Protein AF-A0A921FZS6-F1 (afdb_monomer)

Structure (mmCIF, N/CA/C/O backbone):
data_AF-A0A921FZS6-F1
#
_entry.id   AF-A0A921FZS6-F1
#
loop_
_atom_site.group_PDB
_atom_site.id
_atom_site.type_symbol
_atom_site.label_atom_id
_atom_site.label_alt_id
_atom_site.label_comp_id
_atom_site.label_asym_id
_atom_site.label_entity_id
_atom_site.label_seq_id
_atom_site.pdbx_PDB_ins_code
_atom_site.Cartn_x
_atom_site.Cartn_y
_atom_site.Cartn_z
_atom_site.oc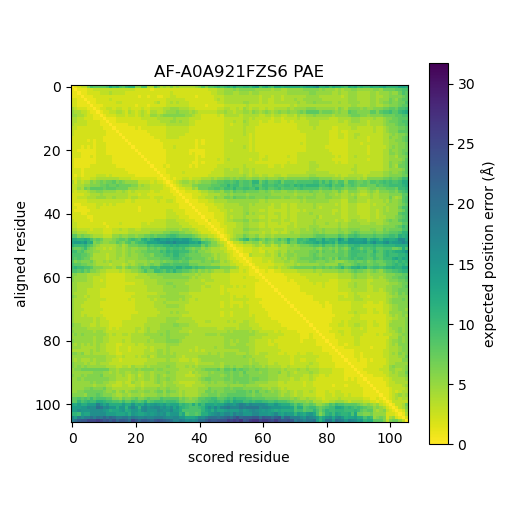cupancy
_atom_site.B_iso_or_equiv
_atom_site.auth_seq_id
_atom_site.auth_comp_id
_atom_site.auth_asym_id
_atom_site.auth_atom_id
_atom_site.pdbx_PDB_model_num
ATOM 1 N N . GLY A 1 1 ? 0.734 11.853 19.149 1.00 87.44 1 GLY A N 1
ATOM 2 C CA . GLY A 1 1 ? 0.749 11.431 17.732 1.00 87.44 1 GLY A CA 1
ATOM 3 C C . GLY A 1 1 ? 2.133 11.652 17.162 1.00 87.44 1 GLY A C 1
ATOM 4 O O . GLY A 1 1 ? 2.936 12.298 17.823 1.00 87.44 1 GLY A O 1
ATOM 5 N N . PHE A 1 2 ? 2.427 11.128 15.975 1.00 94.94 2 PHE A N 1
ATOM 6 C CA . PHE A 1 2 ? 3.727 11.313 15.329 1.00 94.94 2 PHE A CA 1
ATOM 7 C C . PHE A 1 2 ? 3.561 11.531 13.824 1.00 94.94 2 PHE A C 1
ATOM 9 O O . PHE A 1 2 ? 2.564 11.120 13.234 1.00 94.94 2 PHE A O 1
ATOM 16 N N . GLN A 1 3 ? 4.567 12.158 13.217 1.00 96.31 3 GLN A N 1
ATOM 17 C CA . GLN A 1 3 ? 4.733 12.258 11.772 1.00 96.31 3 GLN A CA 1
ATOM 18 C C . GLN A 1 3 ? 6.160 11.838 11.432 1.00 96.31 3 GLN A C 1
ATOM 20 O O . GLN A 1 3 ? 7.124 12.353 12.007 1.00 96.31 3 GLN A O 1
ATOM 25 N N . ARG A 1 4 ? 6.293 10.867 10.532 1.00 97.44 4 ARG A N 1
ATOM 26 C CA . ARG A 1 4 ? 7.574 10.317 10.083 1.00 97.44 4 ARG A CA 1
ATOM 27 C C . ARG A 1 4 ? 7.507 10.015 8.596 1.00 97.44 4 ARG A C 1
ATOM 29 O O . ARG A 1 4 ? 6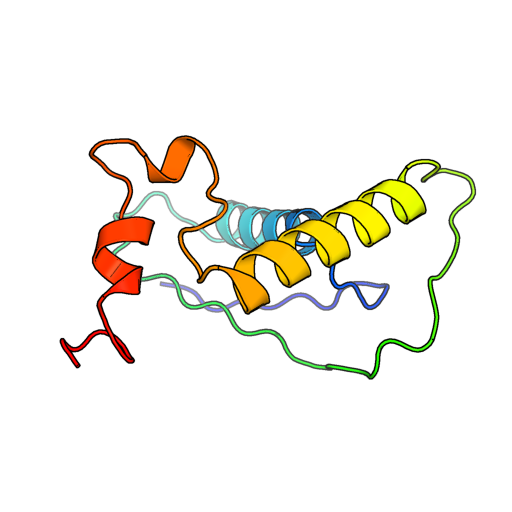.435 9.728 8.072 1.00 97.44 4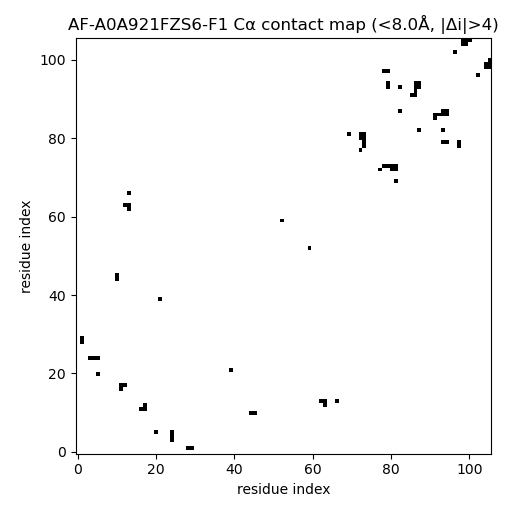 ARG A O 1
ATOM 36 N N . SER A 1 5 ? 8.656 10.073 7.940 1.00 97.12 5 SER A N 1
ATOM 37 C CA . SER A 1 5 ? 8.818 9.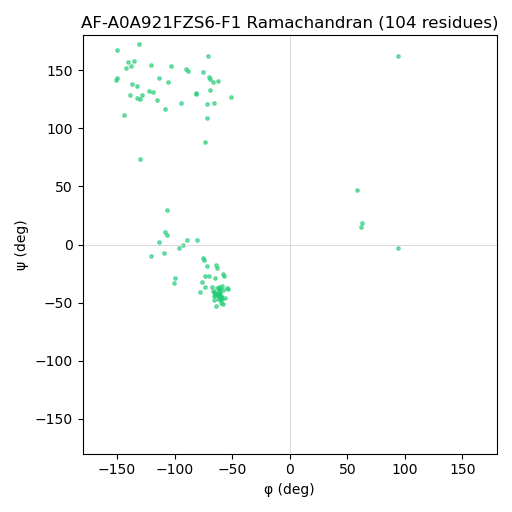747 6.528 1.00 97.12 5 SER A CA 1
ATOM 38 C C . SER A 1 5 ? 10.098 8.941 6.328 1.00 97.12 5 SER A C 1
ATOM 40 O O . SER A 1 5 ? 11.040 9.037 7.116 1.00 97.12 5 SER A O 1
ATOM 42 N N . ARG A 1 6 ? 10.124 8.127 5.272 1.00 97.00 6 ARG A N 1
ATOM 43 C CA . ARG A 1 6 ? 11.282 7.332 4.860 1.00 97.00 6 ARG A CA 1
ATOM 44 C C . ARG A 1 6 ? 11.385 7.394 3.344 1.00 97.00 6 ARG A C 1
ATOM 46 O O . ARG A 1 6 ? 10.395 7.167 2.658 1.00 97.00 6 ARG A O 1
ATOM 53 N N . THR A 1 7 ? 12.567 7.729 2.830 1.00 96.88 7 THR A N 1
ATOM 54 C CA . THR A 1 7 ? 12.861 7.554 1.400 1.00 96.88 7 THR A CA 1
ATOM 55 C C . THR A 1 7 ? 13.245 6.094 1.180 1.00 96.88 7 THR A C 1
ATOM 57 O O . THR A 1 7 ? 14.071 5.567 1.923 1.00 96.88 7 THR A O 1
ATOM 60 N N . ILE A 1 8 ? 12.635 5.451 0.189 1.00 94.19 8 ILE A N 1
ATOM 61 C CA . ILE A 1 8 ? 12.998 4.103 -0.259 1.00 94.19 8 ILE A CA 1
ATOM 62 C C . ILE A 1 8 ? 14.051 4.188 -1.367 1.00 94.19 8 ILE A C 1
ATOM 64 O O . ILE A 1 8 ? 14.115 5.189 -2.077 1.00 94.19 8 ILE A O 1
ATOM 68 N N . GLY A 1 9 ? 14.898 3.163 -1.482 1.00 91.19 9 GLY A N 1
ATOM 69 C CA . GLY A 1 9 ? 16.044 3.175 -2.402 1.00 91.19 9 GLY A CA 1
ATOM 70 C C . GLY A 1 9 ? 15.681 3.069 -3.885 1.00 91.19 9 GLY A C 1
ATOM 71 O O . GLY A 1 9 ? 16.497 3.420 -4.728 1.00 91.19 9 GLY A O 1
ATOM 72 N N . GLU A 1 10 ? 14.470 2.612 -4.198 1.00 90.19 10 GLU A N 1
ATOM 73 C CA . GLU A 1 10 ? 13.961 2.462 -5.560 1.00 90.19 10 GLU A CA 1
ATOM 74 C C . GLU A 1 10 ? 12.515 2.966 -5.613 1.00 90.19 10 GLU A C 1
ATOM 76 O O . GLU A 1 10 ? 11.735 2.684 -4.697 1.00 90.19 10 GLU A O 1
ATOM 81 N N . ALA A 1 11 ? 12.153 3.697 -6.669 1.00 91.56 11 ALA A N 1
ATOM 82 C CA . ALA A 1 11 ? 10.763 4.043 -6.930 1.00 91.56 11 ALA A CA 1
ATOM 83 C C . ALA A 1 11 ? 9.930 2.772 -7.158 1.00 91.56 11 ALA A C 1
ATOM 85 O O . ALA A 1 11 ? 10.385 1.804 -7.765 1.00 91.56 11 ALA A O 1
ATOM 86 N N . THR A 1 12 ? 8.701 2.753 -6.642 1.00 91.19 12 THR A N 1
ATOM 87 C CA . THR A 1 12 ? 7.849 1.563 -6.703 1.00 91.19 12 THR A CA 1
ATOM 88 C C . THR A 1 12 ? 6.375 1.933 -6.750 1.00 91.19 12 THR A C 1
ATOM 90 O O . THR A 1 12 ? 5.932 2.868 -6.081 1.00 91.19 12 THR A O 1
ATOM 93 N N . ASN A 1 13 ? 5.611 1.152 -7.510 1.00 91.44 13 ASN A N 1
ATOM 94 C CA . ASN A 1 13 ? 4.151 1.115 -7.472 1.00 91.44 13 ASN A CA 1
ATOM 95 C C . ASN A 1 13 ? 3.629 -0.169 -6.785 1.00 91.44 13 ASN A C 1
ATOM 97 O O . ASN A 1 13 ? 2.422 -0.416 -6.758 1.00 91.44 13 ASN A O 1
ATOM 101 N N . ASP A 1 14 ? 4.509 -0.978 -6.175 1.00 92.44 14 ASP A N 1
ATOM 102 C CA . ASP A 1 14 ? 4.111 -2.168 -5.422 1.00 92.44 14 ASP A CA 1
ATOM 103 C C . ASP A 1 14 ? 3.444 -1.761 -4.097 1.00 92.44 14 ASP A C 1
ATOM 105 O O . ASP A 1 14 ? 4.076 -1.300 -3.138 1.00 92.44 14 ASP A O 1
ATOM 109 N N . THR A 1 15 ? 2.129 -1.982 -4.032 1.00 93.44 15 THR A N 1
ATOM 110 C CA . THR A 1 15 ? 1.299 -1.684 -2.857 1.00 93.44 15 THR A CA 1
ATOM 111 C C . THR A 1 15 ? 1.844 -2.322 -1.576 1.00 93.44 15 THR A C 1
ATOM 113 O O . THR A 1 15 ? 1.770 -1.713 -0.508 1.00 93.44 15 THR A O 1
ATOM 116 N N . MET A 1 16 ? 2.374 -3.548 -1.646 1.00 93.75 16 MET A N 1
ATOM 117 C CA . MET A 1 16 ? 2.837 -4.268 -0.458 1.00 93.75 16 MET A CA 1
ATOM 118 C C . MET A 1 16 ? 4.177 -3.741 0.045 1.00 93.75 16 MET A C 1
ATOM 120 O O . MET A 1 16 ? 4.388 -3.708 1.260 1.00 93.75 16 MET A O 1
ATOM 124 N N . GLN A 1 17 ? 5.041 -3.268 -0.854 1.00 93.94 17 GLN A N 1
ATOM 125 C CA . GLN A 1 17 ? 6.290 -2.611 -0.477 1.00 93.94 17 GLN A CA 1
ATOM 126 C C . GLN A 1 17 ? 6.012 -1.291 0.255 1.00 93.94 17 GLN A C 1
ATOM 128 O O . GLN A 1 17 ? 6.521 -1.078 1.357 1.00 93.94 17 GLN A O 1
ATOM 133 N N . ILE A 1 18 ? 5.122 -0.451 -0.291 1.00 95.94 18 ILE A N 1
ATOM 134 C CA . ILE A 1 18 ? 4.692 0.802 0.356 1.00 95.94 18 ILE A CA 1
ATOM 135 C C . ILE A 1 18 ? 4.046 0.505 1.718 1.00 95.94 18 ILE A C 1
ATOM 137 O O . ILE A 1 18 ? 4.381 1.129 2.726 1.00 95.94 18 ILE A O 1
ATOM 141 N N . TYR A 1 19 ? 3.158 -0.493 1.777 1.00 96.06 19 TYR A N 1
ATOM 142 C CA . TYR A 1 19 ? 2.511 -0.908 3.021 1.00 96.06 19 TYR A CA 1
ATOM 143 C C . TYR A 1 19 ? 3.510 -1.397 4.082 1.00 96.06 19 TYR A C 1
ATOM 145 O O . TYR A 1 19 ? 3.322 -1.099 5.264 1.00 96.06 19 TYR A O 1
ATOM 153 N N . SER A 1 20 ? 4.571 -2.117 3.695 1.00 97.25 20 SER A N 1
ATOM 154 C CA . SER A 1 20 ? 5.627 -2.539 4.629 1.00 97.25 20 SER A CA 1
ATOM 155 C C . SER A 1 20 ? 6.300 -1.341 5.286 1.00 97.25 20 SER A C 1
ATOM 157 O O . SER A 1 20 ? 6.364 -1.275 6.510 1.00 97.25 20 SER A O 1
ATOM 159 N N . VAL A 1 21 ? 6.684 -0.339 4.491 1.00 97.69 21 VAL A N 1
ATOM 160 C CA . VAL A 1 21 ? 7.314 0.887 4.999 1.00 97.69 21 VAL A CA 1
ATOM 161 C C . VAL A 1 21 ? 6.383 1.635 5.953 1.00 97.69 21 VAL A C 1
ATOM 163 O O . VAL A 1 21 ? 6.810 2.076 7.019 1.00 97.69 21 VAL A O 1
ATOM 166 N N . CYS A 1 22 ? 5.091 1.747 5.623 1.00 97.62 22 CYS A N 1
ATOM 167 C CA . CYS A 1 22 ? 4.111 2.349 6.529 1.00 97.62 22 CYS A CA 1
ATOM 168 C C . CYS A 1 22 ? 4.004 1.583 7.857 1.00 97.62 22 CYS A C 1
ATOM 170 O O . CYS A 1 22 ? 3.934 2.208 8.916 1.00 97.62 22 CYS A O 1
ATOM 172 N N . LYS A 1 23 ? 4.005 0.244 7.816 1.00 97.25 23 LYS A N 1
ATOM 173 C CA . LYS A 1 23 ? 3.990 -0.592 9.026 1.00 97.25 23 LYS A CA 1
ATOM 174 C C . LYS A 1 23 ? 5.257 -0.426 9.858 1.00 97.25 23 LYS A C 1
ATOM 176 O O . LYS A 1 23 ? 5.146 -0.325 11.072 1.00 97.25 23 LYS A O 1
ATOM 181 N N . GLU A 1 24 ? 6.431 -0.392 9.236 1.00 98.00 24 GLU A N 1
ATOM 182 C CA . GLU A 1 24 ? 7.710 -0.179 9.925 1.00 98.00 24 GLU A CA 1
ATOM 183 C C . GLU A 1 24 ? 7.713 1.167 10.654 1.00 98.00 24 GLU A C 1
ATOM 185 O O . GLU A 1 24 ? 7.928 1.214 11.863 1.00 98.00 24 GLU A O 1
ATOM 190 N N . LEU A 1 25 ? 7.343 2.245 9.953 1.00 97.81 25 LEU A N 1
ATOM 191 C CA . LEU A 1 25 ? 7.208 3.575 10.551 1.00 97.81 25 LEU A CA 1
ATOM 192 C C . LEU A 1 25 ? 6.205 3.591 11.709 1.00 97.81 25 LEU A C 1
ATOM 194 O O . LEU A 1 25 ? 6.450 4.253 12.718 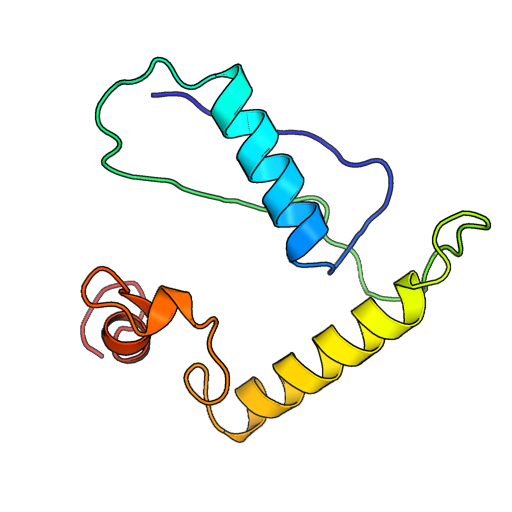1.00 97.81 25 LEU A O 1
ATOM 198 N N . MET A 1 26 ? 5.090 2.867 11.580 1.00 97.12 26 MET A N 1
ATOM 199 C CA . MET A 1 26 ? 4.122 2.722 12.662 1.00 97.12 26 MET A CA 1
ATOM 200 C C . MET A 1 26 ? 4.737 1.989 13.856 1.00 97.12 26 MET A C 1
ATOM 202 O O . MET A 1 26 ? 4.720 2.524 14.956 1.00 97.12 26 MET A O 1
ATOM 206 N N . ASN A 1 27 ? 5.329 0.815 13.651 1.00 96.25 27 ASN A N 1
ATOM 207 C CA . ASN A 1 27 ? 5.892 -0.011 14.720 1.00 96.25 27 ASN A CA 1
ATOM 208 C C . ASN A 1 27 ? 7.023 0.690 15.485 1.00 96.25 27 ASN A C 1
ATOM 210 O O . ASN A 1 27 ? 7.100 0.569 16.702 1.00 96.25 27 ASN A O 1
ATOM 214 N N . GLU A 1 28 ? 7.874 1.445 14.791 1.00 97.19 28 GLU A N 1
ATOM 215 C CA . GLU A 1 28 ? 9.004 2.163 15.395 1.00 97.19 28 GLU A CA 1
ATOM 216 C C . GLU A 1 28 ? 8.581 3.346 16.275 1.00 97.19 28 GLU A C 1
ATOM 218 O O . GLU A 1 28 ? 9.321 3.746 17.171 1.00 97.19 28 GLU A O 1
ATOM 223 N N . ASN A 1 29 ? 7.419 3.948 16.006 1.00 96.81 29 ASN A N 1
ATOM 224 C CA . ASN A 1 29 ? 7.026 5.226 16.612 1.00 96.81 29 ASN A CA 1
ATOM 225 C C . ASN A 1 29 ? 5.727 5.142 17.425 1.00 96.81 29 ASN A C 1
ATOM 227 O O . ASN A 1 29 ? 5.365 6.094 18.121 1.00 96.81 29 ASN A O 1
ATOM 231 N N . TYR A 1 30 ? 5.001 4.029 17.332 1.00 95.81 30 TYR A N 1
ATOM 232 C CA . TYR A 1 30 ? 3.738 3.829 18.019 1.00 95.81 30 TYR A CA 1
ATOM 233 C C . TYR A 1 30 ? 3.943 3.407 19.474 1.00 95.81 30 TYR A C 1
ATOM 235 O O . TYR A 1 30 ? 4.634 2.442 19.781 1.00 95.81 30 TYR A O 1
ATOM 243 N N . ASN A 1 31 ? 3.268 4.106 20.382 1.00 93.44 31 ASN A N 1
ATOM 244 C CA . ASN A 1 31 ? 3.373 3.931 21.830 1.00 93.44 31 ASN A CA 1
ATOM 245 C C . ASN A 1 31 ? 2.142 3.235 22.451 1.00 93.44 31 ASN A C 1
ATOM 247 O O . ASN A 1 31 ? 1.804 3.502 23.600 1.00 93.44 31 ASN A O 1
ATOM 251 N N . GLN A 1 32 ? 1.455 2.368 21.694 1.00 91.88 32 GLN A N 1
ATOM 252 C CA . GLN A 1 32 ? 0.310 1.558 22.157 1.00 91.88 32 GLN A CA 1
ATOM 253 C C . GLN A 1 32 ? -0.934 2.347 22.620 1.00 91.88 32 GLN A C 1
ATOM 255 O O . GLN A 1 32 ? -1.812 1.805 23.287 1.00 91.88 32 GLN A O 1
ATOM 260 N N . GLN A 1 33 ? -1.053 3.621 22.241 1.00 92.88 33 GLN A N 1
ATOM 261 C CA . GLN A 1 33 ? -2.217 4.456 22.555 1.00 92.88 33 GLN A CA 1
ATOM 262 C C . GLN A 1 33 ? -3.321 4.335 21.497 1.00 92.88 33 GLN A C 1
ATOM 264 O O . GLN A 1 33 ? -3.037 4.199 20.317 1.00 92.88 33 GLN A O 1
ATOM 269 N N . ALA A 1 34 ? -4.594 4.482 21.872 1.00 94.31 34 ALA A N 1
ATOM 270 C CA . ALA A 1 34 ? -5.699 4.431 20.908 1.00 94.31 34 ALA A CA 1
ATOM 271 C C . ALA A 1 34 ? -5.486 5.369 19.694 1.00 94.31 34 ALA A C 1
ATOM 273 O O . ALA A 1 34 ? -5.270 6.576 19.844 1.00 94.31 34 ALA A O 1
ATOM 274 N N . VAL A 1 35 ? -5.58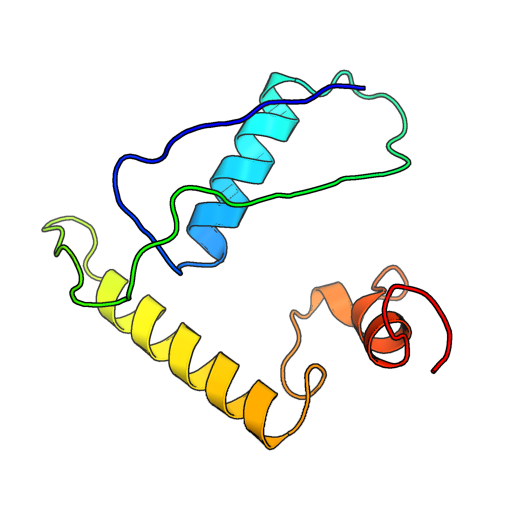3 4.814 18.481 1.00 93.50 35 VAL A N 1
ATOM 275 C CA . VAL A 1 35 ? -5.364 5.537 17.217 1.00 93.50 35 VAL A CA 1
ATOM 276 C C . VAL A 1 35 ? -6.696 6.039 16.665 1.00 93.50 35 VAL A C 1
ATOM 278 O O . VAL A 1 35 ? -7.597 5.250 16.398 1.00 93.50 35 VAL A O 1
ATOM 281 N N . ARG A 1 36 ? -6.822 7.358 16.465 1.00 92.94 36 ARG A N 1
ATOM 282 C CA . ARG A 1 36 ? -8.037 7.985 15.898 1.00 92.94 36 ARG A CA 1
ATOM 283 C C . ARG A 1 36 ? -7.933 8.309 14.409 1.00 92.94 36 ARG A C 1
ATOM 285 O O . ARG A 1 36 ? -8.949 8.347 13.725 1.00 92.94 36 ARG A O 1
ATOM 292 N N . GLN A 1 37 ? -6.725 8.565 13.913 1.00 92.19 37 GLN A N 1
ATOM 293 C CA . GLN A 1 37 ? -6.486 8.957 12.527 1.00 92.19 37 GLN A CA 1
ATOM 294 C C . GLN A 1 37 ? -5.099 8.501 12.081 1.00 92.19 37 GLN A C 1
ATOM 296 O O . GLN A 1 37 ? -4.136 8.591 12.842 1.00 92.19 37 GLN A O 1
ATOM 301 N N . ILE A 1 38 ? -5.013 8.054 10.830 1.00 94.06 38 ILE A N 1
ATOM 302 C CA . ILE A 1 38 ? -3.764 7.779 10.124 1.00 94.06 38 ILE A CA 1
ATOM 303 C C . ILE A 1 38 ? -3.832 8.528 8.793 1.00 94.06 38 ILE A C 1
ATOM 305 O O . ILE A 1 38 ? -4.812 8.392 8.061 1.00 94.06 38 ILE A O 1
ATOM 309 N N . SER A 1 39 ? -2.794 9.304 8.490 1.00 95.38 39 SER A N 1
ATOM 310 C CA . SER A 1 39 ? -2.633 10.002 7.213 1.00 95.38 39 SER A CA 1
ATOM 311 C C . SER A 1 39 ? -1.365 9.494 6.536 1.00 95.38 39 SER A C 1
ATOM 313 O O . SER A 1 39 ? -0.314 9.432 7.170 1.00 95.38 39 SER A O 1
ATOM 315 N N . VAL A 1 40 ? -1.465 9.133 5.257 1.00 96.12 40 VAL A N 1
ATOM 316 C CA . VAL A 1 40 ? -0.340 8.649 4.446 1.00 96.12 40 VAL A CA 1
ATOM 317 C C . VAL A 1 40 ? -0.200 9.557 3.233 1.00 96.12 40 VAL A C 1
ATOM 319 O O . VAL A 1 40 ? -1.185 9.849 2.560 1.00 96.12 40 VAL A O 1
ATOM 322 N N . SER A 1 41 ? 1.025 9.995 2.961 1.00 96.50 41 SER A N 1
ATOM 323 C CA . SER A 1 41 ? 1.376 10.795 1.790 1.00 96.50 41 SER A CA 1
ATOM 324 C C . SER A 1 41 ? 2.613 10.206 1.129 1.00 96.50 41 SER A C 1
ATOM 326 O O . SER A 1 41 ? 3.579 9.883 1.824 1.00 96.50 41 SER A O 1
ATOM 328 N N . VAL A 1 42 ? 2.601 10.119 -0.197 1.00 95.88 42 VAL A N 1
ATOM 329 C CA . VAL A 1 42 ? 3.762 9.731 -1.004 1.00 95.88 42 VAL A CA 1
ATOM 330 C C . VAL A 1 42 ? 4.308 10.985 -1.685 1.00 95.88 42 VAL A C 1
ATOM 332 O O . VAL A 1 42 ? 3.542 11.847 -2.110 1.00 95.88 42 VAL A O 1
ATOM 335 N N . THR A 1 43 ? 5.629 11.110 -1.746 1.00 95.94 43 THR A N 1
ATOM 336 C CA . THR A 1 43 ? 6.338 12.217 -2.404 1.00 95.94 43 THR A CA 1
ATOM 337 C C . THR A 1 43 ? 7.415 11.653 -3.330 1.00 95.94 43 THR A C 1
ATOM 339 O O . THR A 1 43 ? 7.653 10.447 -3.310 1.00 95.94 43 THR A O 1
ATOM 342 N N . LYS A 1 44 ? 8.067 12.514 -4.128 1.00 95.00 44 LYS A N 1
ATOM 343 C CA . LYS A 1 44 ? 9.074 12.113 -5.134 1.00 95.00 44 LYS A CA 1
ATOM 344 C C . LYS A 1 44 ? 8.506 11.131 -6.171 1.00 95.00 44 LYS A C 1
ATOM 346 O O . LYS A 1 44 ? 9.100 10.096 -6.442 1.00 95.00 44 LYS A O 1
ATOM 351 N N . LEU A 1 45 ? 7.321 11.448 -6.692 1.00 94.06 45 LEU A N 1
ATOM 352 C CA . LEU A 1 45 ? 6.707 10.678 -7.769 1.00 94.06 45 LEU A CA 1
ATOM 353 C C . LEU A 1 45 ? 7.499 10.882 -9.062 1.00 94.06 45 LEU A C 1
ATOM 355 O O . LEU A 1 45 ? 7.953 11.993 -9.336 1.00 94.06 45 LEU A O 1
ATOM 359 N N . GLU A 1 46 ? 7.616 9.819 -9.843 1.00 92.44 46 GLU A N 1
ATOM 360 C CA . GLU A 1 46 ? 8.220 9.821 -11.170 1.00 92.44 46 GLU A CA 1
ATOM 361 C C . GLU A 1 46 ? 7.346 9.024 -12.136 1.00 92.44 46 GLU A C 1
ATOM 363 O O . GLU A 1 46 ? 6.539 8.189 -11.712 1.00 92.44 46 GLU A O 1
ATOM 368 N N . ASP A 1 47 ? 7.494 9.306 -13.429 1.00 91.38 47 ASP A N 1
ATOM 369 C CA . ASP A 1 47 ? 6.800 8.553 -14.464 1.00 91.38 47 ASP A CA 1
ATOM 370 C C . ASP A 1 47 ? 7.314 7.114 -14.504 1.00 91.38 47 ASP A C 1
ATOM 372 O O . ASP A 1 47 ? 8.513 6.840 -14.415 1.00 91.38 47 ASP A O 1
ATOM 376 N N . GLU A 1 48 ? 6.394 6.174 -14.689 1.00 86.38 48 GLU A N 1
ATOM 377 C CA . GLU A 1 48 ? 6.719 4.759 -14.786 1.00 86.38 48 GLU A CA 1
ATOM 378 C C . GLU A 1 48 ? 7.378 4.456 -16.146 1.00 86.38 48 GLU A C 1
ATOM 380 O O . GLU A 1 48 ? 6.707 4.118 -17.117 1.00 86.38 48 GLU A O 1
ATOM 385 N N . GLN A 1 49 ? 8.707 4.585 -16.226 1.00 82.06 49 GLN A N 1
ATOM 386 C CA . GLN A 1 49 ? 9.456 4.377 -17.478 1.00 82.06 49 GLN A CA 1
ATOM 387 C C . GLN A 1 49 ? 10.143 3.009 -17.571 1.00 82.06 49 GLN A C 1
ATOM 389 O O . GLN A 1 49 ? 10.251 2.436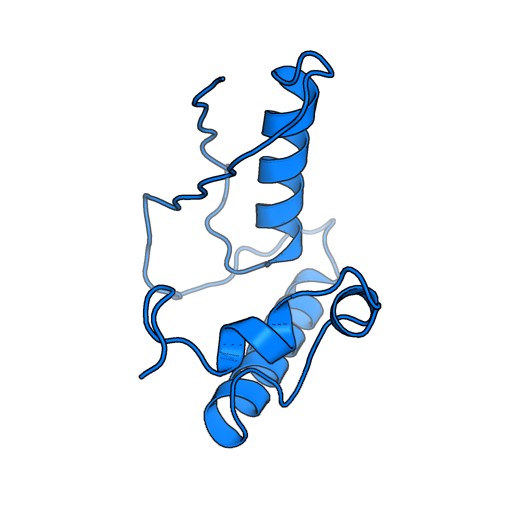 -18.654 1.00 82.06 49 GLN A O 1
ATOM 394 N N . SER A 1 50 ? 10.596 2.454 -16.446 1.00 80.69 50 SER A N 1
ATOM 395 C CA . SER A 1 50 ? 11.333 1.184 -16.413 1.00 80.69 50 SER A CA 1
ATOM 396 C C . SER A 1 50 ? 11.107 0.418 -15.110 1.00 80.69 50 SER A C 1
ATOM 398 O O . SER A 1 50 ? 10.537 0.939 -14.154 1.00 80.69 50 SER A O 1
ATOM 400 N N . MET A 1 51 ? 11.506 -0.854 -15.070 1.00 83.69 51 MET A N 1
ATOM 401 C CA . MET A 1 51 ? 11.591 -1.638 -13.835 1.00 83.69 51 MET A CA 1
ATOM 402 C C . MET A 1 51 ? 13.048 -1.994 -13.592 1.00 83.69 51 MET A C 1
ATOM 404 O O . MET A 1 51 ? 13.651 -2.634 -14.454 1.00 83.69 51 MET A O 1
ATOM 408 N N . GLN A 1 52 ? 13.598 -1.653 -12.427 1.00 84.81 52 GLN A N 1
ATOM 409 C CA . GLN A 1 52 ? 14.909 -2.177 -12.075 1.00 84.81 52 GLN A CA 1
ATOM 410 C C . GLN A 1 52 ? 14.772 -3.662 -11.740 1.00 84.81 52 GLN A C 1
ATOM 412 O O . GLN A 1 52 ? 14.020 -4.049 -10.841 1.00 84.81 52 GLN A O 1
ATOM 417 N N . LEU A 1 53 ? 15.490 -4.505 -12.476 1.00 86.88 53 LEU A N 1
ATOM 418 C CA . LEU A 1 53 ? 15.551 -5.933 -12.188 1.00 86.88 53 LEU A CA 1
ATOM 419 C C . LEU A 1 53 ? 16.453 -6.188 -10.981 1.00 86.88 53 LEU A C 1
ATOM 421 O O . LEU A 1 53 ? 17.428 -5.474 -10.744 1.00 86.88 53 LEU A O 1
ATOM 425 N N . ASN A 1 54 ? 16.128 -7.232 -10.228 1.00 86.94 54 ASN A N 1
ATOM 426 C CA . ASN A 1 54 ? 16.921 -7.682 -9.099 1.00 86.94 54 ASN A CA 1
ATOM 427 C C . ASN A 1 54 ? 17.099 -9.197 -9.207 1.00 86.94 54 ASN A C 1
ATOM 429 O O . ASN A 1 54 ? 16.123 -9.933 -9.317 1.00 86.94 54 ASN A O 1
ATOM 433 N N . LEU A 1 55 ? 18.357 -9.645 -9.171 1.00 91.38 55 LEU A N 1
ATOM 434 C CA . LEU A 1 55 ? 18.731 -11.056 -9.276 1.00 91.38 55 LEU A CA 1
ATOM 435 C C . LEU A 1 55 ? 18.089 -11.929 -8.184 1.00 91.38 55 LEU A C 1
ATOM 437 O O . LEU A 1 55 ? 17.907 -13.123 -8.384 1.00 91.38 55 LEU A O 1
ATOM 441 N N . PHE A 1 56 ? 17.748 -11.330 -7.043 1.00 93.44 56 PHE A N 1
ATOM 442 C CA . PHE A 1 56 ? 17.183 -12.006 -5.876 1.00 93.44 56 PHE A CA 1
ATOM 443 C C . PHE A 1 56 ? 15.691 -11.700 -5.657 1.00 93.44 56 PHE A C 1
ATOM 445 O O . PHE A 1 56 ? 15.158 -12.024 -4.599 1.00 93.44 56 PHE A O 1
ATOM 452 N N . ASP A 1 57 ? 15.022 -11.062 -6.621 1.00 90.44 57 ASP A N 1
ATOM 453 C CA . ASP A 1 57 ? 13.574 -10.810 -6.599 1.00 90.44 57 ASP A CA 1
ATOM 454 C C . ASP A 1 57 ? 12.962 -11.260 -7.929 1.00 90.44 57 ASP A C 1
ATOM 456 O O . ASP A 1 57 ? 12.630 -10.463 -8.809 1.00 90.44 57 ASP A O 1
ATOM 460 N N . ASP A 1 58 ? 12.871 -12.578 -8.070 1.00 89.06 58 ASP A N 1
ATOM 461 C CA . ASP A 1 58 ? 12.355 -13.271 -9.247 1.00 89.06 58 ASP A CA 1
ATOM 462 C C . ASP A 1 58 ? 10.887 -12.928 -9.542 1.00 89.06 58 ASP A C 1
ATOM 464 O O . ASP A 1 58 ? 10.529 -12.747 -10.699 1.00 89.06 58 ASP A O 1
ATOM 468 N N . GLY A 1 59 ? 10.058 -12.753 -8.510 1.00 91.81 59 GLY A N 1
ATOM 469 C CA . GLY A 1 59 ? 8.627 -12.467 -8.648 1.00 91.81 59 GLY A CA 1
ATOM 470 C C . GLY A 1 59 ? 8.261 -11.006 -8.938 1.00 91.81 59 GLY A C 1
ATOM 471 O O . GLY A 1 59 ? 7.074 -10.657 -8.911 1.00 91.81 59 GLY A O 1
ATOM 472 N N . LYS A 1 60 ? 9.237 -10.105 -9.118 1.00 90.75 60 LYS A N 1
ATOM 473 C CA . LYS A 1 60 ? 8.974 -8.658 -9.230 1.00 90.75 60 LYS A CA 1
ATOM 474 C C . LYS A 1 60 ? 8.103 -8.314 -10.437 1.00 90.75 60 LYS A C 1
ATOM 476 O O . LYS A 1 60 ? 7.182 -7.501 -10.334 1.00 90.75 60 LYS A O 1
ATOM 481 N N . TRP A 1 61 ? 8.371 -8.958 -11.571 1.00 90.75 61 TRP A N 1
ATOM 482 C CA . TRP A 1 61 ? 7.630 -8.742 -12.811 1.00 90.75 61 TRP A CA 1
ATOM 483 C C . TRP A 1 61 ? 6.174 -9.201 -12.699 1.00 90.75 61 TRP A C 1
ATOM 485 O O . TRP A 1 61 ? 5.250 -8.479 -13.081 1.00 90.75 61 TRP A O 1
ATOM 495 N N . GLU A 1 62 ? 5.955 -10.374 -12.116 1.00 93.06 62 GLU A N 1
ATOM 496 C CA . GLU A 1 62 ? 4.644 -10.976 -11.905 1.00 93.06 62 GLU A CA 1
ATOM 497 C C . GLU A 1 62 ? 3.799 -10.105 -10.980 1.00 93.06 62 GLU A C 1
ATOM 499 O O . GLU A 1 62 ? 2.628 -9.855 -11.275 1.00 93.06 62 GLU A O 1
ATOM 504 N N . ARG A 1 63 ? 4.394 -9.585 -9.894 1.00 93.44 63 ARG A N 1
ATOM 505 C CA . ARG A 1 63 ? 3.711 -8.658 -8.981 1.00 93.44 63 ARG A CA 1
ATOM 506 C C . ARG A 1 63 ? 3.296 -7.370 -9.688 1.00 93.44 63 ARG A C 1
ATOM 508 O O . ARG A 1 63 ? 2.146 -6.958 -9.533 1.00 93.44 63 ARG A O 1
ATOM 515 N N . ARG A 1 64 ? 4.176 -6.773 -10.502 1.00 91.25 64 ARG A N 1
ATOM 516 C CA . ARG A 1 64 ? 3.862 -5.560 -11.281 1.00 91.25 64 ARG A CA 1
ATOM 517 C C . ARG A 1 64 ? 2.732 -5.803 -12.278 1.00 91.25 64 ARG A C 1
ATOM 519 O O . ARG A 1 64 ? 1.775 -5.034 -12.326 1.00 91.25 64 ARG A O 1
ATOM 526 N N . LYS A 1 65 ? 2.791 -6.906 -13.028 1.00 93.81 65 LYS A N 1
ATOM 527 C CA . LYS A 1 65 ? 1.738 -7.276 -13.982 1.00 93.81 65 LYS A CA 1
ATOM 528 C C . LYS A 1 65 ? 0.402 -7.524 -13.282 1.00 93.81 65 LYS A C 1
ATOM 530 O O . LYS A 1 65 ? -0.634 -7.067 -13.758 1.00 93.81 65 LYS A O 1
ATOM 535 N N . LEU A 1 66 ? 0.417 -8.214 -12.141 1.00 94.88 66 LEU A N 1
ATOM 536 C CA . LEU A 1 66 ? -0.780 -8.450 -11.339 1.00 94.88 66 LEU A CA 1
ATOM 537 C C . LEU A 1 66 ? -1.382 -7.136 -10.824 1.00 94.88 66 LEU A C 1
ATOM 539 O O . LEU A 1 66 ? -2.601 -6.982 -10.869 1.00 94.88 66 LEU A O 1
ATOM 543 N N . ALA A 1 67 ? -0.553 -6.195 -10.360 1.00 93.19 67 ALA A N 1
ATOM 544 C CA . ALA A 1 67 ? -0.999 -4.869 -9.933 1.00 93.19 67 ALA A CA 1
ATOM 545 C C . ALA A 1 67 ? -1.733 -4.131 -11.058 1.00 93.19 67 ALA A C 1
ATOM 547 O O . ALA A 1 67 ? -2.890 -3.757 -10.867 1.00 93.19 67 ALA A O 1
ATOM 548 N N . GLY A 1 68 ? -1.127 -4.058 -12.248 1.00 94.81 68 GLY A N 1
ATOM 549 C CA . GLY A 1 68 ? -1.755 -3.445 -13.421 1.00 94.81 68 GLY A CA 1
ATOM 550 C C . GLY A 1 68 ? -3.104 -4.078 -13.772 1.00 94.81 68 GLY A C 1
ATOM 551 O O . GLY A 1 68 ? -4.099 -3.376 -13.915 1.00 94.81 68 GLY A O 1
ATOM 552 N N . VAL A 1 69 ? -3.189 -5.414 -13.792 1.00 96.75 69 VAL A N 1
ATOM 553 C CA . VAL A 1 69 ? -4.459 -6.120 -14.057 1.00 96.75 69 VAL A CA 1
ATOM 554 C C . VAL A 1 69 ? -5.525 -5.801 -13.003 1.00 96.75 69 VAL A C 1
ATOM 556 O O . VAL A 1 69 ? -6.696 -5.610 -13.335 1.00 96.75 69 VAL A O 1
ATOM 559 N N . MET A 1 70 ? -5.154 -5.746 -11.721 1.00 96.31 70 MET A N 1
ATOM 560 C CA . MET A 1 70 ? -6.099 -5.378 -10.663 1.00 96.31 70 MET A CA 1
ATOM 561 C C . MET A 1 70 ? -6.609 -3.941 -10.832 1.00 96.31 70 MET A C 1
ATOM 563 O O . MET A 1 70 ? -7.785 -3.678 -10.565 1.00 96.31 70 MET A O 1
ATOM 567 N N . ASP A 1 71 ? -5.751 -3.025 -11.270 1.00 95.56 71 ASP A N 1
ATOM 568 C CA . ASP A 1 71 ? -6.108 -1.624 -11.486 1.00 95.56 71 ASP A CA 1
ATOM 569 C C . ASP A 1 71 ? -6.970 -1.436 -12.737 1.00 95.56 71 ASP A C 1
ATOM 571 O O . ASP A 1 71 ? -7.951 -0.691 -12.687 1.00 95.56 71 ASP A O 1
ATOM 575 N N . ASP A 1 72 ? -6.720 -2.196 -13.804 1.00 97.88 72 ASP A N 1
ATOM 576 C CA . ASP A 1 72 ? -7.579 -2.245 -14.993 1.00 97.88 72 ASP A CA 1
ATOM 577 C C . ASP A 1 72 ? -9.003 -2.697 -14.640 1.00 97.88 72 ASP A C 1
ATOM 579 O O . ASP A 1 72 ? -9.992 -2.086 -15.064 1.00 97.88 72 ASP A O 1
ATOM 583 N N . ILE A 1 73 ? -9.129 -3.741 -13.811 1.00 98.19 73 ILE A N 1
ATOM 584 C CA . ILE A 1 73 ? -10.426 -4.231 -13.322 1.00 98.19 73 ILE A CA 1
ATOM 585 C C . ILE A 1 73 ? -11.148 -3.130 -12.539 1.00 98.19 73 ILE A C 1
ATOM 587 O O . ILE A 1 73 ? -12.330 -2.879 -12.780 1.00 98.19 73 ILE A O 1
ATOM 591 N N . ARG A 1 74 ? -10.460 -2.446 -11.618 1.00 96.06 74 ARG A N 1
ATOM 592 C CA . ARG A 1 74 ? -11.069 -1.368 -10.819 1.00 96.06 74 ARG A CA 1
ATOM 593 C C . ARG A 1 74 ? -11.438 -0.152 -11.657 1.00 96.06 74 ARG A C 1
ATOM 595 O O . ARG A 1 74 ? -12.472 0.458 -11.403 1.00 96.06 74 ARG A O 1
ATOM 602 N N . THR A 1 75 ? -10.629 0.183 -12.654 1.00 96.62 75 THR A N 1
ATOM 603 C CA . THR A 1 75 ? -10.892 1.295 -13.572 1.00 96.62 75 THR A CA 1
ATOM 604 C C . THR A 1 75 ? -12.137 1.019 -14.407 1.00 96.62 75 THR A C 1
ATOM 606 O O . THR A 1 75 ? -12.977 1.899 -14.575 1.00 96.62 75 THR A O 1
ATOM 609 N N . ARG A 1 76 ? -12.304 -0.221 -14.883 1.00 97.94 76 ARG A N 1
ATOM 610 C CA . ARG A 1 76 ? -13.444 -0.609 -15.724 1.00 97.94 76 ARG A CA 1
ATOM 611 C C . ARG A 1 76 ? -14.738 -0.842 -14.942 1.00 97.94 76 ARG A C 1
ATOM 613 O O . ARG A 1 76 ? -15.804 -0.469 -15.419 1.00 97.94 76 ARG A O 1
ATOM 620 N N . TYR A 1 77 ? -14.660 -1.487 -13.780 1.00 97.00 77 TYR A N 1
ATOM 621 C CA . TYR A 1 77 ? -15.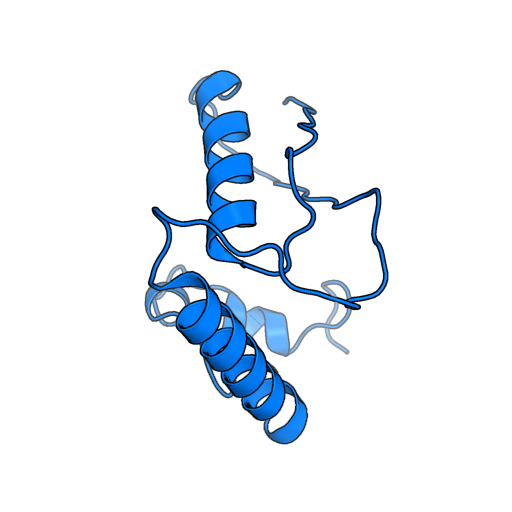837 -1.982 -13.049 1.00 97.00 77 TYR A CA 1
ATOM 622 C C . TYR A 1 77 ? -16.077 -1.272 -11.708 1.00 97.00 77 TYR A C 1
ATOM 624 O O . TYR A 1 77 ? -17.013 -1.607 -10.983 1.00 97.00 77 TYR A O 1
ATOM 632 N N . GLY A 1 78 ? -15.255 -0.277 -11.373 1.00 94.19 78 GLY A N 1
ATOM 633 C CA . GLY A 1 78 ? -15.345 0.498 -10.142 1.00 94.19 78 GLY A CA 1
ATOM 634 C C . GLY A 1 78 ? -14.458 -0.030 -9.011 1.00 94.19 78 GLY A C 1
ATOM 635 O O . GLY A 1 78 ? -14.012 -1.178 -8.985 1.00 94.19 78 GLY A O 1
ATOM 636 N N . SER A 1 79 ? -14.221 0.825 -8.014 1.00 91.81 79 SER A N 1
ATOM 637 C CA . SER A 1 79 ? -13.272 0.573 -6.916 1.00 91.81 79 SER A CA 1
ATOM 638 C C . SER A 1 79 ? -13.626 -0.625 -6.024 1.00 91.81 79 SER A C 1
ATOM 640 O O . SER A 1 79 ? -12.748 -1.177 -5.361 1.00 91.81 79 SER A O 1
ATOM 642 N N . THR A 1 80 ? -14.887 -1.063 -6.020 1.00 95.06 80 THR A N 1
ATOM 643 C CA . THR A 1 80 ? -15.353 -2.243 -5.275 1.00 95.06 80 THR A CA 1
ATOM 644 C C . THR A 1 80 ? -15.339 -3.535 -6.085 1.00 95.06 80 THR A C 1
ATOM 646 O O . THR A 1 80 ? -15.698 -4.572 -5.537 1.00 95.06 80 THR A O 1
ATOM 649 N N . ALA A 1 81 ? -14.934 -3.506 -7.359 1.00 96.50 81 ALA A N 1
ATOM 650 C CA . ALA A 1 81 ? -14.899 -4.696 -8.209 1.00 96.50 81 ALA A CA 1
ATOM 651 C C . ALA A 1 81 ? -13.885 -5.746 -7.727 1.00 96.50 81 ALA A C 1
ATOM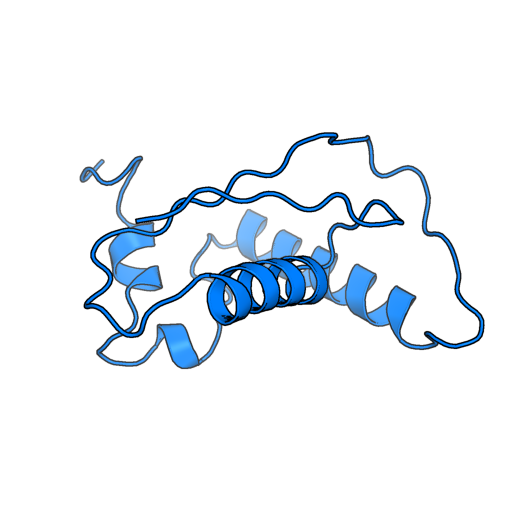 653 O O . ALA A 1 81 ? -14.081 -6.939 -7.939 1.00 96.50 81 ALA A O 1
ATOM 654 N N . LEU A 1 82 ? -12.811 -5.309 -7.057 1.00 95.19 82 LEU A N 1
ATOM 655 C CA . LEU A 1 82 ? -11.797 -6.194 -6.489 1.00 95.19 82 LEU A CA 1
ATOM 656 C C . LEU A 1 82 ? -11.265 -5.639 -5.164 1.00 95.19 82 LEU A C 1
ATOM 658 O O . LEU A 1 82 ? -10.552 -4.629 -5.125 1.00 95.19 82 LEU A O 1
ATOM 662 N N . LEU A 1 83 ? -11.592 -6.334 -4.072 1.00 94.50 83 LEU A N 1
ATOM 663 C CA . LEU A 1 83 ? -11.281 -5.942 -2.697 1.00 94.50 83 LEU A CA 1
ATOM 664 C C . LEU A 1 83 ? -10.431 -7.004 -1.993 1.00 94.50 83 LEU A C 1
ATOM 666 O O . LEU A 1 83 ? -10.488 -8.191 -2.308 1.00 94.50 83 LEU A O 1
ATOM 670 N N . ARG A 1 84 ? -9.659 -6.579 -0.987 1.00 92.94 84 ARG A N 1
ATOM 671 C CA . ARG A 1 84 ? -9.013 -7.513 -0.055 1.00 92.94 84 ARG A CA 1
ATOM 672 C C . ARG A 1 84 ? -10.084 -8.151 0.833 1.00 92.94 84 ARG A C 1
ATOM 674 O O . ARG A 1 84 ? -11.004 -7.461 1.260 1.00 92.94 84 ARG A O 1
ATOM 681 N N . ALA A 1 85 ? -9.926 -9.428 1.187 1.00 95.25 85 ALA A N 1
ATOM 682 C CA . ALA A 1 85 ? -10.899 -10.150 2.019 1.00 95.25 85 ALA A CA 1
ATOM 683 C C . ALA A 1 85 ? -11.199 -9.438 3.354 1.00 95.25 85 ALA A C 1
ATOM 685 O O . ALA A 1 85 ? -12.350 -9.356 3.769 1.00 95.25 85 ALA A O 1
ATOM 686 N N . VAL A 1 86 ? -10.187 -8.819 3.975 1.00 94.31 86 VAL A N 1
ATOM 687 C CA . VAL A 1 86 ? -10.349 -8.020 5.207 1.00 94.31 86 VAL A CA 1
ATOM 688 C C . VAL A 1 86 ? -11.354 -6.872 5.061 1.00 94.31 86 VAL A C 1
ATOM 690 O O . VAL A 1 86 ? -11.985 -6.472 6.036 1.00 94.31 86 VAL A O 1
ATOM 693 N N . SER A 1 87 ? -11.548 -6.358 3.846 1.00 95.19 87 SER A N 1
ATOM 694 C CA . SER A 1 87 ? -12.503 -5.290 3.553 1.00 95.19 87 SER A CA 1
ATOM 695 C C . SER A 1 87 ? -13.963 -5.750 3.551 1.00 95.19 87 SER A C 1
ATOM 697 O O . SER A 1 87 ? -14.840 -4.891 3.551 1.00 95.19 87 SER A O 1
ATOM 699 N N . LEU A 1 88 ? -14.212 -7.064 3.543 1.00 94.31 88 LEU A N 1
ATOM 700 C CA . LEU A 1 88 ? -15.544 -7.676 3.607 1.00 94.31 88 LEU A CA 1
ATOM 701 C C . LEU A 1 88 ? -15.944 -8.084 5.033 1.00 94.31 88 LEU A C 1
ATOM 703 O O . LEU A 1 88 ? -17.047 -8.577 5.243 1.00 94.31 88 LEU A O 1
ATOM 707 N N . THR A 1 89 ? -15.053 -7.899 6.010 1.00 96.19 89 THR A N 1
ATOM 708 C CA . THR A 1 89 ? -15.381 -8.108 7.427 1.00 96.19 89 THR A CA 1
ATOM 709 C C . THR A 1 89 ? -16.312 -7.006 7.935 1.00 96.19 89 THR A C 1
ATOM 711 O O . THR A 1 89 ? -16.376 -5.927 7.348 1.00 96.19 89 THR A O 1
ATOM 714 N N . GLU A 1 90 ? -16.991 -7.236 9.061 1.00 94.62 90 GLU A N 1
ATOM 715 C CA . GLU A 1 90 ? -17.872 -6.236 9.688 1.00 94.62 90 GLU A CA 1
ATOM 716 C C . GLU A 1 90 ? -17.132 -4.932 10.048 1.00 94.62 90 GLU A C 1
ATOM 718 O O . GLU A 1 90 ? -17.664 -3.836 9.879 1.00 94.62 90 GLU A O 1
ATOM 723 N N . ALA A 1 91 ? -15.866 -5.038 10.464 1.00 93.38 91 ALA A N 1
ATOM 724 C CA . ALA A 1 91 ? -15.001 -3.888 10.732 1.00 93.38 91 ALA A CA 1
ATOM 725 C C . ALA A 1 91 ? -14.472 -3.205 9.449 1.00 93.38 91 ALA A C 1
ATOM 727 O O . ALA A 1 91 ? -13.892 -2.116 9.507 1.00 93.38 91 ALA A O 1
ATOM 728 N N . GLY A 1 92 ? -14.639 -3.833 8.282 1.00 93.25 92 GLY A N 1
ATOM 729 C CA . GLY A 1 92 ? -14.190 -3.329 6.991 1.00 93.25 92 GLY A CA 1
ATOM 730 C C . GLY A 1 92 ? -14.991 -2.108 6.533 1.00 93.25 92 GLY A C 1
ATOM 731 O O . GLY A 1 92 ? -16.217 -2.096 6.534 1.00 93.25 92 GLY A O 1
ATOM 732 N N . THR A 1 93 ? -14.301 -1.056 6.082 1.00 92.19 93 THR A N 1
ATOM 733 C CA . THR A 1 93 ? -14.960 0.205 5.684 1.00 92.19 93 THR A CA 1
ATOM 734 C C . THR A 1 93 ? -14.955 0.474 4.179 1.00 92.19 93 THR A C 1
ATOM 736 O O . THR A 1 93 ? -15.612 1.416 3.738 1.00 92.19 93 THR A O 1
ATOM 739 N N . ALA A 1 94 ? -14.256 -0.334 3.372 1.00 92.94 94 ALA A N 1
ATOM 740 C CA . ALA A 1 94 ? -14.000 -0.035 1.958 1.00 92.94 94 ALA A CA 1
ATOM 741 C C . ALA A 1 94 ? -15.287 0.147 1.133 1.00 92.94 94 ALA A C 1
ATOM 743 O O . ALA A 1 94 ? -15.417 1.143 0.428 1.00 92.94 94 ALA A O 1
ATOM 744 N N . ILE A 1 95 ? -16.270 -0.752 1.283 1.00 93.06 95 ILE A N 1
ATOM 745 C CA . ILE A 1 95 ? -17.558 -0.681 0.562 1.00 93.06 95 ILE A CA 1
ATOM 746 C C . ILE A 1 95 ? -18.383 0.533 1.003 1.00 93.06 95 ILE A C 1
ATOM 748 O O . ILE A 1 95 ? -19.016 1.201 0.190 1.00 93.06 95 ILE A O 1
ATOM 752 N N . LYS A 1 96 ? -18.395 0.852 2.302 1.00 92.12 96 LYS A N 1
ATOM 753 C CA . LYS A 1 96 ? -19.105 2.039 2.798 1.00 92.12 96 LYS A CA 1
ATOM 754 C C . LYS A 1 96 ? -18.457 3.318 2.265 1.00 92.12 96 LYS A C 1
ATOM 756 O O . LYS A 1 96 ? -19.163 4.249 1.890 1.00 92.12 96 LYS A O 1
ATOM 761 N N . ARG A 1 97 ? -17.121 3.356 2.229 1.00 90.12 97 ARG A N 1
ATOM 762 C CA . ARG A 1 97 ? -16.335 4.507 1.769 1.00 90.12 97 ARG A CA 1
ATOM 763 C C . ARG A 1 97 ? -16.368 4.696 0.258 1.00 90.12 97 ARG A C 1
ATOM 765 O O . ARG A 1 97 ? -16.254 5.834 -0.172 1.00 90.12 97 ARG A O 1
ATOM 772 N N . SER A 1 98 ? -16.569 3.642 -0.533 1.00 91.38 98 SER A N 1
ATOM 773 C CA . SER A 1 98 ? -16.669 3.768 -1.995 1.00 91.38 98 SER A CA 1
ATOM 774 C C . SER A 1 98 ? -17.880 4.588 -2.453 1.00 91.38 98 SER A C 1
ATOM 776 O O . SER A 1 98 ? -17.895 5.068 -3.580 1.00 91.38 98 SER A O 1
ATOM 778 N N . LYS A 1 99 ? -18.878 4.774 -1.579 1.00 90.50 99 LYS A N 1
ATOM 779 C CA . LYS A 1 99 ? -20.064 5.617 -1.804 1.00 90.50 99 LYS A CA 1
ATOM 780 C C . LYS A 1 99 ? -19.870 7.076 -1.365 1.00 90.50 99 LYS A C 1
ATOM 782 O O . LYS A 1 99 ? -20.834 7.836 -1.356 1.00 90.50 99 LYS A O 1
ATOM 787 N N . LEU A 1 100 ? -18.670 7.449 -0.916 1.00 89.06 100 LEU A N 1
ATOM 788 C CA . LEU A 1 100 ? -18.353 8.785 -0.413 1.00 89.06 100 LEU A CA 1
ATOM 789 C C . LEU A 1 100 ? -17.353 9.478 -1.345 1.00 89.06 100 LEU A C 1
ATOM 791 O O . LEU A 1 100 ? -16.405 8.852 -1.814 1.00 89.06 100 LEU A O 1
ATOM 795 N N . VAL A 1 101 ? -17.506 10.788 -1.528 1.00 82.50 101 VAL A N 1
ATOM 796 C CA . VAL A 1 101 ? -16.544 11.659 -2.215 1.00 82.50 101 VAL A CA 1
ATOM 797 C C . VAL A 1 101 ? -15.876 12.535 -1.159 1.00 82.50 101 VAL A C 1
ATOM 799 O O . VAL A 1 101 ? -16.542 13.271 -0.435 1.00 82.50 101 VAL A O 1
ATOM 802 N N . GLY A 1 102 ? -14.560 12.393 -0.974 1.00 74.00 102 GLY A N 1
ATOM 803 C CA . GLY A 1 102 ? -13.817 13.160 0.040 1.00 74.00 102 GLY A CA 1
ATOM 804 C C . GLY A 1 102 ? -14.255 12.918 1.495 1.00 74.00 102 GLY A C 1
ATOM 805 O O . GLY A 1 102 ? -13.912 13.698 2.373 1.00 74.00 102 GLY A O 1
ATOM 806 N N . GLY A 1 103 ? -15.014 11.850 1.770 1.00 74.12 103 GLY A N 1
ATOM 807 C CA . GLY A 1 103 ? -15.588 11.571 3.094 1.00 74.12 103 GLY A CA 1
ATOM 808 C C . GLY A 1 103 ? -17.018 12.083 3.297 1.00 74.12 103 GLY A C 1
ATOM 809 O O . GLY A 1 103 ? -17.621 11.771 4.322 1.00 74.12 103 GLY A O 1
ATOM 810 N N . HIS A 1 104 ? -17.587 12.778 2.313 1.00 74.69 104 HIS A N 1
ATOM 811 C CA . HIS A 1 104 ? -18.982 13.216 2.303 1.00 74.69 104 HIS A CA 1
ATOM 812 C C . HIS A 1 104 ? -19.816 12.331 1.373 1.00 74.69 104 HIS A C 1
ATOM 814 O O . HIS A 1 104 ? -19.286 11.728 0.440 1.00 74.69 104 HIS A O 1
ATOM 820 N N . LYS A 1 105 ? -21.123 12.212 1.636 1.00 72.50 105 LYS A N 1
ATOM 821 C CA . LYS A 1 105 ? -22.034 11.606 0.656 1.00 72.50 105 LYS A CA 1
ATOM 822 C C . LYS A 1 105 ? -22.075 12.537 -0.555 1.00 72.50 105 LYS A C 1
ATOM 824 O O . LYS A 1 105 ? -22.343 13.722 -0.370 1.00 72.50 105 LYS A O 1
ATOM 829 N N . GLY A 1 106 ? -21.713 11.999 -1.719 1.00 58.31 106 GLY A N 1
ATOM 830 C CA . GLY A 1 106 ? -21.922 12.678 -2.997 1.00 58.31 106 GLY A CA 1
ATOM 831 C C . GLY A 1 106 ? -23.400 12.798 -3.330 1.00 58.31 106 GLY A C 1
ATOM 832 O O . GLY A 1 106 ? -24.209 12.096 -2.674 1.00 58.31 106 GLY A O 1
#

Sequence (106 aa):
GFQRSRTIGEATNDTMQIYSVCKELMNENYNQQAVRQISVSVTKLEDEQSMQLNLFDDGKWERRKLAGVMDDIRTRYGSTALLRAVSLTEAGTAIKRSKLVGGHKG

Secondary structure (DSSP, 8-state):
--------SS----HHHHHHHHHHHHHHH--SPPP--------S----------TT-TTHHHHHHHHHHHHHHHHHH-TTSS--GGGGSTT--HHHHTTEETTEE-

pLDDT: mean 92.35, std 6.12, range [58.31, 98.19]

Organism: Sporosarcina psychrophila (NCBI:txid1476)

InterPro domains:
  IPR017961 DNA polymerase, Y-family, little finger domain [PF11799] (2-55)
  IPR036775 DNA polymerase, Y-family, little finger domain superfamily [G3DSA:3.30.1490.100] (1-53)
  IPR036775 DNA polymerase, Y-family, little finger domain superfamily [SSF100879] (2-43)

Foldseek 3Di:
DDDDDDDDPDDDPQPVVLVVRVVVVCVVPPPPDDDDDDDDDDDPDDDPDDDDDDPPCPCPVVSVVVVVVVVVQCVVPNVPSDDDPVLVDPPHCSVVCSCADVNHRD

Radius of gyration: 16.52 Å; Cα contacts (8 Å, |Δi|>4): 44; chains: 1; bounding box: 41×26×40 Å

Mean predicted aligned error: 4.57 Å

Solvent-accessible surface area (backbone atoms only — not comparable to full-atom values): 7344 Å² total; per-residue (Å²): 140,88,87,86,87,80,89,71,98,63,93,79,87,54,66,67,61,55,49,48,54,54,49,51,58,43,66,78,70,59,82,88,63,92,82,89,80,88,87,88,86,88,76,91,85,73,82,91,80,79,77,90,83,49,97,88,46,80,62,53,63,59,52,54,53,50,49,52,54,54,48,51,47,23,72,76,65,35,78,77,66,68,73,60,74,70,42,74,40,92,90,31,53,56,70,70,49,71,64,34,54,96,82,38,80,112